Protein AF-A0A8N4IJ30-F1 (afdb_monomer_lite)

Structure (mmCIF, N/CA/C/O backbone):
data_AF-A0A8N4IJ30-F1
#
_entry.id   AF-A0A8N4IJ30-F1
#
loop_
_atom_site.group_PDB
_atom_site.id
_atom_site.type_symbol
_atom_site.label_atom_id
_atom_site.label_alt_id
_atom_site.label_comp_id
_atom_site.label_asym_id
_atom_site.label_entity_id
_atom_site.label_seq_id
_atom_site.pdbx_PDB_ins_code
_atom_site.Cartn_x
_atom_site.Cartn_y
_atom_site.Cartn_z
_atom_site.occupancy
_atom_site.B_iso_or_equiv
_atom_site.auth_seq_id
_atom_site.auth_comp_id
_atom_site.auth_asym_id
_atom_site.auth_atom_id
_atom_site.pdbx_PDB_model_num
ATOM 1 N N . MET A 1 1 ? -41.816 50.959 22.887 1.00 45.00 1 MET A N 1
ATOM 2 C CA . MET A 1 1 ? -41.780 49.488 23.033 1.00 45.00 1 MET A CA 1
ATOM 3 C C . MET A 1 1 ? -40.504 48.964 22.394 1.00 45.00 1 MET A C 1
ATOM 5 O O . MET A 1 1 ? -40.493 48.882 21.182 1.00 45.00 1 MET A O 1
ATOM 9 N N . VAL A 1 2 ? -39.464 48.672 23.183 1.00 41.62 2 VAL A N 1
ATOM 10 C CA . VAL A 1 2 ? -38.616 47.458 23.135 1.00 41.62 2 VAL A CA 1
ATOM 11 C C . VAL A 1 2 ? -37.991 47.366 24.537 1.00 41.62 2 VAL A C 1
ATOM 13 O O . VAL A 1 2 ? -37.498 48.365 25.051 1.00 41.62 2 VAL A O 1
ATOM 16 N N . LYS A 1 3 ? -38.148 46.216 25.195 1.00 41.81 3 LYS A N 1
ATOM 17 C CA . LYS A 1 3 ? -37.662 45.899 26.548 1.00 41.81 3 LYS A CA 1
ATOM 18 C C . LYS A 1 3 ? -36.153 45.637 26.478 1.00 41.81 3 LYS A C 1
ATOM 20 O O . LYS A 1 3 ? -35.752 44.789 25.687 1.00 41.81 3 LYS A O 1
ATOM 25 N N . GLU A 1 4 ? -35.347 46.314 27.292 1.00 49.03 4 GLU A N 1
ATOM 26 C CA . GLU A 1 4 ? -33.967 45.885 27.543 1.00 49.03 4 GLU A CA 1
ATOM 27 C C . GLU A 1 4 ? -33.950 44.924 28.737 1.00 49.03 4 GLU A C 1
ATOM 29 O O . GLU A 1 4 ? -34.368 45.268 29.842 1.00 49.03 4 GLU A O 1
ATOM 34 N N . GLU A 1 5 ? -33.523 43.691 28.476 1.00 49.84 5 GLU A N 1
ATOM 35 C CA . GLU A 1 5 ? -33.301 42.636 29.464 1.00 49.84 5 GLU A CA 1
ATOM 36 C C . GLU A 1 5 ? -31.974 42.897 30.200 1.00 49.84 5 GLU A C 1
ATOM 38 O O . GLU A 1 5 ? -30.924 42.938 29.548 1.00 49.84 5 GLU A O 1
ATOM 43 N N . PRO A 1 6 ? -31.954 43.045 31.537 1.00 52.72 6 PRO A N 1
ATOM 44 C CA . PRO A 1 6 ? -30.701 43.072 32.273 1.00 52.72 6 PRO A CA 1
ATOM 45 C C . PRO A 1 6 ? -30.089 41.670 32.245 1.00 52.72 6 PRO A C 1
ATOM 47 O O . PRO A 1 6 ? -30.657 40.710 32.766 1.00 52.72 6 PRO A O 1
ATOM 50 N N . SER A 1 7 ? -28.909 41.561 31.633 1.00 46.59 7 SER A N 1
ATOM 51 C CA . SER A 1 7 ? -28.034 40.391 31.691 1.00 46.59 7 SER A CA 1
ATOM 52 C C . SER A 1 7 ? -27.974 39.863 33.124 1.00 46.59 7 SER A C 1
ATOM 54 O O . SER A 1 7 ? -27.471 40.547 34.015 1.00 46.59 7 SER A O 1
ATOM 56 N N . GLN A 1 8 ? -28.549 38.679 33.316 1.00 57.31 8 GLN A N 1
ATOM 57 C CA . GLN A 1 8 ? -28.796 37.999 34.582 1.00 57.31 8 GLN A CA 1
ATOM 58 C C . GLN A 1 8 ? -27.614 38.136 35.554 1.00 57.31 8 GLN A C 1
ATOM 60 O O . GLN A 1 8 ? -26.618 37.418 35.467 1.00 57.31 8 GLN A O 1
ATOM 65 N N . ALA A 1 9 ? -27.729 39.074 36.495 1.00 71.56 9 ALA A N 1
ATOM 66 C CA . ALA A 1 9 ? -26.896 39.081 37.682 1.00 71.56 9 ALA A CA 1
ATOM 67 C C . ALA A 1 9 ? -27.302 37.857 38.507 1.00 71.56 9 ALA A C 1
ATOM 69 O O . ALA A 1 9 ? -28.457 37.753 38.915 1.00 71.56 9 ALA A O 1
ATOM 70 N N . LEU A 1 10 ? -26.368 36.923 38.705 1.00 73.62 10 LEU A N 1
ATOM 71 C CA . LEU A 1 10 ? -26.608 35.689 39.455 1.00 73.62 10 LEU A CA 1
ATOM 72 C C . LEU A 1 10 ? -27.283 36.002 40.796 1.00 73.62 10 LEU A C 1
ATOM 74 O O . LEU A 1 10 ? -26.871 36.928 41.511 1.00 73.62 10 LEU A O 1
ATOM 78 N N . THR A 1 11 ? -28.310 35.231 41.136 1.00 82.75 11 THR A N 1
ATOM 79 C CA . THR A 1 11 ? -28.996 35.349 42.426 1.00 82.75 11 THR A CA 1
ATOM 80 C C . THR A 1 11 ? -28.017 35.068 43.574 1.00 82.75 11 THR A C 1
ATOM 82 O O . THR A 1 11 ? -26.960 34.456 43.384 1.00 82.75 11 THR A O 1
ATOM 85 N N . GLU A 1 12 ? -28.312 35.569 44.776 1.00 81.94 12 GLU A N 1
ATOM 86 C CA . GLU A 1 12 ? -27.402 35.454 45.929 1.00 81.94 12 GLU A CA 1
ATOM 87 C C . GLU A 1 12 ? -27.085 33.980 46.265 1.00 81.94 12 GLU A C 1
ATOM 89 O O . GLU A 1 12 ? -25.948 33.636 46.603 1.00 81.94 12 GLU A O 1
ATOM 94 N N . ASP A 1 13 ? -28.058 33.088 46.054 1.00 80.56 13 ASP A N 1
ATOM 95 C CA . ASP A 1 13 ? -27.904 31.642 46.233 1.00 80.56 13 ASP A CA 1
ATOM 96 C C . ASP A 1 13 ? -26.977 31.007 45.186 1.00 80.56 13 ASP A C 1
ATOM 98 O O . ASP A 1 13 ? -26.112 30.197 45.530 1.00 80.56 13 ASP A O 1
ATOM 102 N N . GLU A 1 14 ? -27.070 31.419 43.920 1.00 84.19 14 GLU A N 1
ATOM 103 C CA . GLU A 1 14 ? -26.180 30.942 42.852 1.00 84.19 14 GLU A CA 1
ATOM 104 C C . GLU A 1 14 ? -24.732 31.403 43.074 1.00 84.19 14 GLU A C 1
ATOM 106 O O . GLU A 1 14 ? -23.783 30.634 42.878 1.00 84.19 14 GLU A O 1
ATOM 111 N N . ARG A 1 15 ? -24.535 32.635 43.566 1.00 79.62 15 ARG A N 1
ATOM 112 C CA . ARG A 1 15 ? -23.203 33.138 43.949 1.00 79.62 15 ARG A CA 1
ATOM 113 C C . ARG A 1 15 ? -22.610 32.350 45.111 1.00 79.62 15 ARG A C 1
ATOM 115 O O . ARG A 1 15 ? -21.419 32.023 45.096 1.00 79.62 15 ARG A O 1
ATOM 122 N N . ARG A 1 16 ? -23.427 32.005 46.109 1.00 79.44 16 ARG A N 1
ATOM 123 C CA . ARG A 1 16 ? -22.997 31.190 47.250 1.00 79.44 16 ARG A CA 1
ATOM 124 C C . ARG A 1 16 ? -22.650 29.760 46.832 1.00 79.44 16 ARG A C 1
ATOM 126 O O . ARG A 1 16 ? -21.657 29.226 47.328 1.00 79.44 16 ARG A O 1
ATOM 133 N N . ALA A 1 17 ? -23.394 29.173 45.893 1.00 81.50 17 ALA A N 1
ATOM 134 C CA . ALA A 1 17 ? -23.114 27.847 45.337 1.00 81.50 17 ALA A CA 1
ATOM 135 C C . ALA A 1 17 ? -21.759 27.791 44.607 1.00 81.50 17 ALA A C 1
ATOM 137 O O . ALA A 1 17 ? -20.973 26.872 44.838 1.00 81.50 17 ALA A O 1
ATOM 138 N N . LEU A 1 18 ? -21.428 28.811 43.805 1.00 72.44 18 LEU A N 1
ATOM 139 C CA . LEU A 1 18 ? -20.114 28.921 43.155 1.00 72.44 18 LEU A CA 1
ATOM 140 C C . LEU A 1 18 ? -18.975 29.115 44.164 1.00 72.44 18 LEU A C 1
ATOM 142 O O . LEU A 1 18 ? -17.900 28.543 43.990 1.00 72.44 18 LEU A O 1
ATOM 146 N N . ARG A 1 19 ? -19.209 29.864 45.250 1.00 74.19 19 ARG A N 1
ATOM 147 C CA . ARG A 1 19 ? -18.231 30.026 46.341 1.00 74.19 19 ARG A CA 1
ATOM 148 C C . ARG A 1 19 ? -18.031 28.739 47.152 1.00 74.19 19 ARG A C 1
ATOM 150 O O . ARG A 1 19 ? -16.943 28.507 47.669 1.00 74.19 19 ARG A O 1
ATOM 157 N N . GLY A 1 20 ? -19.070 27.911 47.272 1.00 71.31 20 GLY A N 1
ATOM 158 C CA . GLY A 1 20 ? -19.030 26.603 47.933 1.00 71.31 20 GLY A CA 1
ATOM 159 C C . GLY A 1 20 ? -18.464 25.470 47.071 1.00 71.31 20 GLY A C 1
ATOM 160 O O . GLY A 1 20 ? -18.271 24.365 47.584 1.00 71.31 20 GLY A O 1
ATOM 161 N N . SER A 1 21 ? -18.192 25.734 45.787 1.00 71.94 21 SER A N 1
ATOM 162 C CA . SER A 1 21 ? -17.629 24.772 44.841 1.00 71.94 21 SER A CA 1
ATOM 163 C C . SER A 1 21 ? -16.349 24.137 45.394 1.00 71.94 21 SER A C 1
ATOM 165 O O . SER A 1 21 ? -15.351 24.809 45.644 1.00 71.94 21 SER A O 1
ATOM 167 N N . LYS A 1 22 ? -16.375 22.811 45.576 1.00 73.81 22 LYS A N 1
ATOM 168 C CA . LYS A 1 22 ? -15.214 21.982 45.951 1.00 73.81 22 LYS A CA 1
ATOM 169 C C . LYS A 1 22 ? -14.330 21.639 44.754 1.00 73.81 22 LYS A C 1
ATOM 171 O O . LYS A 1 22 ? -13.443 20.797 44.878 1.00 73.81 22 LYS A O 1
ATOM 176 N N . PHE A 1 23 ? -14.581 22.255 43.597 1.00 75.56 23 PHE A N 1
ATOM 177 C CA . PHE A 1 23 ? -13.687 22.119 42.464 1.00 75.56 23 PHE A CA 1
ATOM 178 C C . PHE A 1 23 ? -12.370 22.778 42.861 1.00 75.56 23 PHE A C 1
ATOM 180 O O . PHE A 1 23 ? -12.287 23.999 42.995 1.00 75.56 23 PHE A O 1
ATOM 187 N N . ALA A 1 24 ? -11.366 21.948 43.148 1.00 72.75 24 ALA A N 1
ATOM 188 C CA . ALA A 1 24 ? -10.029 22.428 43.440 1.00 72.75 24 ALA A CA 1
ATOM 189 C C . ALA A 1 24 ? -9.612 23.400 42.322 1.00 72.75 24 ALA A C 1
ATOM 191 O O . ALA A 1 24 ? -9.920 23.132 41.152 1.00 72.75 24 ALA A O 1
ATOM 192 N N . PRO A 1 25 ? -8.939 24.519 42.645 1.00 72.00 25 PRO A N 1
ATOM 193 C CA . PRO A 1 25 ? -8.365 25.367 41.617 1.00 72.00 25 PRO A CA 1
ATOM 194 C C . PRO A 1 25 ? -7.549 24.475 40.683 1.00 72.00 25 PRO A C 1
ATOM 196 O O . PRO A 1 25 ? -6.710 23.697 41.148 1.00 72.00 25 PRO A O 1
ATOM 199 N N . LEU A 1 26 ? -7.840 24.540 39.381 1.00 71.62 26 LEU A N 1
ATOM 200 C CA . LEU A 1 26 ? -7.068 23.801 38.390 1.00 71.62 26 LEU A CA 1
ATOM 201 C C . LEU A 1 26 ? -5.582 24.121 38.609 1.00 71.62 26 LEU A C 1
ATOM 203 O O . LEU A 1 26 ? -5.256 25.285 38.872 1.00 71.62 26 LEU A O 1
ATOM 207 N N . PRO A 1 27 ? -4.686 23.120 38.535 1.00 72.88 27 PRO A N 1
ATOM 208 C CA . PRO A 1 27 ? -3.264 23.358 38.722 1.00 72.88 27 PRO A CA 1
ATOM 209 C C . PRO A 1 27 ? -2.827 24.475 37.777 1.00 72.88 27 PRO A C 1
ATOM 211 O O . PRO A 1 27 ? -3.135 24.443 36.582 1.00 72.88 27 PRO A O 1
ATOM 214 N N . ALA A 1 28 ? -2.150 25.484 38.333 1.00 70.12 28 ALA A N 1
ATOM 215 C CA . ALA A 1 28 ? -1.636 26.596 37.550 1.00 70.12 28 ALA A CA 1
ATOM 216 C C . ALA A 1 28 ? -0.816 26.033 36.376 1.00 70.12 28 ALA A C 1
ATOM 218 O O . ALA A 1 28 ? -0.027 25.104 36.591 1.00 70.12 28 ALA A O 1
ATOM 219 N N . PRO A 1 29 ? -1.003 26.537 35.140 1.00 66.38 29 PRO A N 1
ATOM 220 C CA . PRO A 1 29 ? -0.233 26.060 34.005 1.00 66.38 29 PRO A CA 1
ATOM 221 C C . PRO A 1 29 ? 1.249 26.199 34.348 1.00 66.38 29 PRO A C 1
ATOM 223 O O . PRO A 1 29 ? 1.716 27.290 34.678 1.00 66.38 29 PRO A O 1
ATOM 226 N N . ALA A 1 30 ? 1.966 25.072 34.323 1.00 68.56 30 ALA A N 1
ATOM 227 C CA . ALA A 1 30 ? 3.399 25.046 34.571 1.00 68.56 30 ALA A CA 1
ATOM 228 C C . ALA A 1 30 ? 4.081 26.115 33.697 1.00 68.56 30 ALA A C 1
ATOM 230 O O . ALA A 1 30 ? 3.649 26.307 32.551 1.00 68.56 30 ALA A O 1
ATOM 231 N N . PRO A 1 31 ? 5.121 26.813 34.203 1.00 65.00 31 PRO A N 1
ATOM 232 C CA . PRO A 1 31 ? 5.831 27.815 33.417 1.00 65.00 31 PRO A CA 1
ATOM 233 C C . PRO A 1 31 ? 6.188 27.197 32.072 1.00 65.00 31 PRO A C 1
ATOM 235 O O . PRO A 1 31 ? 6.648 26.053 32.034 1.00 65.00 31 PRO A O 1
ATOM 238 N N . ALA A 1 32 ? 5.908 27.926 30.987 1.00 63.47 32 ALA A N 1
ATOM 239 C CA . ALA A 1 32 ? 6.068 27.477 29.611 1.00 63.47 32 ALA A CA 1
ATOM 240 C C . ALA A 1 32 ? 7.530 27.100 29.340 1.00 63.47 32 ALA A C 1
ATOM 242 O O . ALA A 1 32 ? 8.314 27.864 28.783 1.00 63.47 32 ALA A O 1
ATOM 243 N N . ARG A 1 33 ? 7.921 25.898 29.759 1.00 62.84 33 ARG A N 1
ATOM 244 C CA . ARG A 1 33 ? 9.197 25.311 29.412 1.00 62.84 33 ARG A CA 1
ATOM 245 C C . ARG A 1 33 ? 9.090 25.060 27.920 1.00 62.84 33 ARG A C 1
ATOM 247 O O . ARG A 1 33 ? 8.208 24.322 27.484 1.00 62.84 33 ARG A O 1
ATOM 254 N N . ALA A 1 34 ? 9.973 25.683 27.148 1.00 66.56 34 ALA A N 1
ATOM 255 C CA . ALA A 1 34 ? 10.137 25.475 25.713 1.00 66.56 34 ALA A CA 1
ATOM 256 C C . ALA A 1 34 ? 10.664 24.056 25.408 1.00 66.56 34 ALA A C 1
ATOM 258 O O . ALA A 1 34 ? 11.633 23.878 24.678 1.00 66.56 34 ALA A O 1
ATOM 259 N N . GLN A 1 35 ? 10.067 23.031 26.017 1.00 67.94 35 GLN A N 1
ATOM 260 C CA . GLN A 1 35 ? 10.283 21.650 25.641 1.00 67.94 35 GLN A CA 1
ATOM 261 C C . GLN A 1 35 ? 9.581 21.461 24.296 1.00 67.94 35 GLN A C 1
ATOM 263 O O . GLN A 1 35 ? 8.374 21.721 24.197 1.00 67.94 35 GLN A O 1
ATOM 268 N N . PRO A 1 36 ? 10.305 21.035 23.249 1.00 73.25 36 PRO A N 1
ATOM 269 C CA . PRO A 1 36 ? 9.672 20.551 22.037 1.00 73.25 36 PRO A CA 1
ATOM 270 C C . PRO A 1 36 ? 8.631 19.517 22.457 1.00 73.25 36 PRO A C 1
ATOM 272 O O . PRO A 1 36 ? 8.950 18.613 23.230 1.00 73.25 36 PRO A O 1
ATOM 275 N N . ARG A 1 37 ? 7.380 19.665 22.007 1.00 72.62 37 ARG A N 1
ATOM 276 C CA . ARG A 1 37 ? 6.351 18.654 22.266 1.00 72.62 37 ARG A CA 1
ATOM 277 C C . ARG A 1 37 ? 6.849 17.350 21.656 1.00 72.62 37 ARG A C 1
ATOM 279 O O . ARG A 1 37 ? 6.808 17.188 20.438 1.00 72.62 37 ARG A O 1
ATOM 286 N N . VAL A 1 38 ? 7.366 16.460 22.498 1.00 70.12 38 VAL A N 1
ATOM 287 C CA . VAL A 1 38 ? 7.709 15.099 22.103 1.00 70.12 38 VAL A CA 1
ATOM 288 C C . VAL A 1 38 ? 6.407 14.504 21.594 1.00 70.12 38 VAL A C 1
ATOM 290 O O . VAL A 1 38 ? 5.388 14.549 22.289 1.00 70.12 38 VAL A O 1
ATOM 293 N N . ALA A 1 39 ? 6.399 14.069 20.335 1.00 74.94 39 ALA A N 1
ATOM 294 C CA . ALA A 1 39 ? 5.223 13.432 19.775 1.00 74.94 39 ALA A CA 1
ATOM 295 C C . ALA A 1 39 ? 4.832 12.279 20.704 1.00 74.94 39 ALA A C 1
ATOM 297 O O . ALA A 1 39 ? 5.689 11.505 21.130 1.00 74.94 39 ALA A O 1
ATOM 298 N N . HIS A 1 40 ? 3.550 12.207 21.051 1.00 78.56 40 HIS A N 1
ATOM 299 C CA . HIS A 1 40 ? 3.024 11.098 21.830 1.00 78.56 40 HIS A CA 1
ATOM 300 C C . HIS A 1 40 ? 3.462 9.774 21.185 1.00 78.56 40 HIS A C 1
ATOM 302 O O . HIS A 1 40 ? 3.441 9.669 19.951 1.00 78.56 40 HIS A O 1
ATOM 308 N N . PRO A 1 41 ? 3.879 8.775 21.980 1.00 76.88 41 PRO A N 1
ATOM 309 C CA . PRO A 1 41 ? 4.131 7.443 21.452 1.00 76.88 41 PRO A CA 1
ATOM 310 C C . PRO A 1 41 ? 2.809 6.934 20.859 1.00 76.88 41 PRO A C 1
ATOM 312 O O . PRO A 1 41 ? 1.860 6.671 21.586 1.00 76.88 41 PRO A O 1
ATOM 315 N N . GLY A 1 42 ? 2.705 6.912 19.528 1.00 77.38 42 GLY A N 1
ATOM 316 C CA . GLY A 1 42 ? 1.454 6.634 18.805 1.00 77.38 42 GLY A CA 1
ATOM 317 C C . GLY A 1 42 ? 0.942 7.774 17.918 1.00 77.38 42 GLY A C 1
ATOM 318 O O . GLY A 1 42 ? -0.064 7.603 17.233 1.00 77.38 42 GLY A O 1
ATOM 319 N N . GLY A 1 43 ? 1.632 8.916 17.880 1.00 77.06 43 GLY A N 1
ATOM 320 C CA . GLY A 1 43 ? 1.274 10.007 16.980 1.00 77.06 43 GLY A CA 1
ATOM 321 C C . GLY A 1 43 ? 1.487 9.695 15.505 1.00 77.06 43 GLY A C 1
ATOM 322 O O . GLY A 1 43 ? 2.246 8.783 15.174 1.00 77.06 43 GLY A O 1
ATOM 323 N N . PRO A 1 44 ? 0.829 10.445 14.597 1.00 73.25 44 PRO A N 1
ATOM 324 C CA . PRO A 1 44 ? 0.940 10.217 13.163 1.00 73.25 44 PRO A CA 1
ATOM 325 C C . PRO A 1 44 ? 2.402 10.274 12.713 1.00 73.25 44 PRO A C 1
ATOM 327 O O . PRO A 1 44 ? 3.025 11.336 12.685 1.00 73.25 44 PRO A O 1
ATOM 330 N N . VAL A 1 45 ? 2.952 9.112 12.364 1.00 77.06 45 VAL A N 1
ATOM 331 C CA . VAL A 1 45 ? 4.322 8.998 11.868 1.00 77.06 45 VAL A CA 1
ATOM 332 C C . VAL A 1 45 ? 4.303 9.323 10.383 1.00 77.06 45 VAL A C 1
ATOM 334 O O . VAL A 1 45 ? 3.636 8.652 9.591 1.00 77.06 45 VAL A O 1
ATOM 337 N N . THR A 1 46 ? 5.046 10.350 9.979 1.00 77.88 46 THR A N 1
ATOM 338 C CA . THR A 1 46 ? 5.299 10.575 8.558 1.00 77.88 46 THR A CA 1
ATOM 339 C C . THR A 1 46 ? 6.107 9.386 8.029 1.00 77.88 46 THR A C 1
ATOM 341 O O . THR A 1 46 ? 7.155 9.035 8.563 1.00 77.88 46 THR A O 1
ATOM 344 N N . THR A 1 47 ? 5.598 8.705 7.003 1.00 84.44 47 THR A N 1
ATOM 345 C CA . THR A 1 47 ? 6.255 7.528 6.415 1.00 84.44 47 THR A CA 1
ATOM 346 C C . THR A 1 47 ? 6.432 7.711 4.911 1.00 84.44 47 THR A C 1
ATOM 348 O O . THR A 1 47 ? 5.683 8.436 4.254 1.00 84.44 47 THR A O 1
ATOM 351 N N . ASN A 1 48 ? 7.456 7.071 4.347 1.00 93.38 48 ASN A N 1
ATOM 352 C CA . ASN A 1 48 ? 7.637 6.997 2.899 1.00 93.38 48 ASN A CA 1
ATOM 353 C C . ASN A 1 48 ? 6.481 6.184 2.289 1.00 93.38 48 ASN A C 1
ATOM 355 O O . ASN A 1 48 ? 6.128 5.143 2.837 1.00 93.38 48 ASN A O 1
ATOM 359 N N . LYS A 1 49 ? 5.936 6.605 1.138 1.00 93.44 49 LYS A N 1
ATOM 360 C CA . LYS A 1 49 ? 4.906 5.850 0.401 1.00 93.44 49 LYS A CA 1
ATOM 361 C C . LYS A 1 49 ? 5.290 4.378 0.206 1.00 93.44 49 LYS A C 1
ATOM 363 O O . LYS A 1 49 ? 4.448 3.512 0.403 1.00 93.44 49 LYS A O 1
ATOM 368 N N . ALA A 1 50 ? 6.557 4.099 -0.108 1.00 92.56 50 ALA A N 1
ATOM 369 C CA . ALA A 1 50 ? 7.053 2.730 -0.253 1.00 92.56 50 ALA A CA 1
ATOM 370 C C . ALA A 1 50 ? 7.007 1.953 1.075 1.00 92.56 50 ALA A C 1
ATOM 372 O O . ALA A 1 50 ? 6.530 0.824 1.119 1.00 92.56 50 ALA A O 1
ATOM 373 N N . ALA A 1 51 ? 7.438 2.581 2.173 1.00 93.56 51 ALA A N 1
ATOM 374 C CA . ALA A 1 51 ? 7.416 1.964 3.498 1.00 93.56 51 ALA A CA 1
ATOM 375 C C . ALA A 1 51 ? 5.981 1.723 3.997 1.00 93.56 51 ALA A C 1
ATOM 377 O O . ALA A 1 51 ? 5.694 0.686 4.592 1.00 93.56 51 ALA A O 1
ATOM 378 N N . ALA A 1 52 ? 5.069 2.661 3.731 1.00 93.62 52 ALA A N 1
ATOM 379 C CA . ALA A 1 52 ? 3.654 2.516 4.048 1.00 93.62 52 ALA A CA 1
ATOM 380 C C . ALA A 1 52 ? 3.018 1.361 3.263 1.00 93.62 52 ALA A C 1
ATOM 382 O O . ALA A 1 52 ? 2.299 0.556 3.850 1.00 93.62 52 ALA A O 1
ATOM 383 N N . LEU A 1 53 ? 3.326 1.245 1.965 1.00 92.31 53 LEU A N 1
ATOM 384 C CA . LEU A 1 53 ? 2.855 0.146 1.122 1.00 92.31 53 LEU A CA 1
ATOM 385 C C . LEU A 1 53 ? 3.371 -1.212 1.622 1.00 92.31 53 LEU A C 1
ATOM 387 O O . LEU A 1 53 ? 2.588 -2.147 1.739 1.00 92.31 53 LEU A O 1
ATOM 391 N N . ALA A 1 54 ? 4.657 -1.314 1.969 1.00 92.94 54 ALA A N 1
ATOM 392 C CA . ALA A 1 54 ? 5.242 -2.551 2.485 1.00 92.94 54 ALA A CA 1
ATOM 393 C C . ALA A 1 54 ? 4.551 -3.013 3.778 1.00 92.94 54 ALA A C 1
ATOM 395 O O . ALA A 1 54 ? 4.104 -4.153 3.869 1.00 92.94 54 ALA A O 1
ATOM 396 N N . ARG A 1 55 ? 4.365 -2.096 4.738 1.00 94.19 55 ARG A N 1
ATOM 397 C CA . ARG A 1 55 ? 3.643 -2.388 5.987 1.00 94.19 55 ARG A CA 1
ATOM 398 C C . ARG A 1 55 ? 2.174 -2.717 5.762 1.00 94.19 55 ARG A 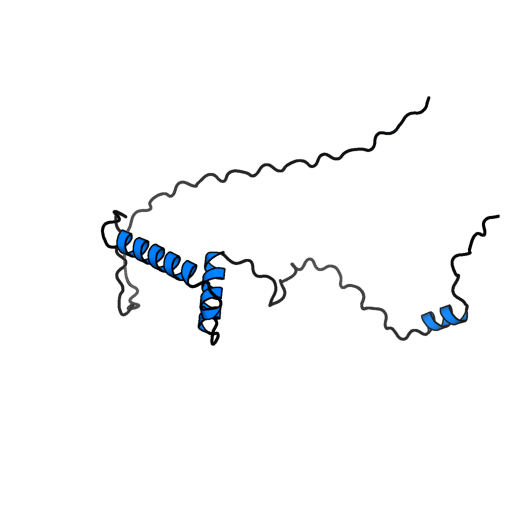C 1
ATOM 400 O O . ARG A 1 55 ? 1.599 -3.501 6.511 1.00 94.19 55 ARG A O 1
ATOM 407 N N . PHE A 1 56 ? 1.547 -2.096 4.764 1.00 92.94 56 PHE A N 1
ATOM 408 C CA . PHE A 1 56 ? 0.191 -2.452 4.373 1.00 92.94 56 PHE A CA 1
ATOM 409 C C . PHE A 1 56 ? 0.149 -3.903 3.891 1.00 92.94 56 PHE A C 1
ATOM 411 O O . PHE A 1 56 ? -0.617 -4.680 4.445 1.00 92.94 56 PHE A O 1
ATOM 418 N N . LEU A 1 57 ? 1.002 -4.290 2.938 1.00 92.00 57 LEU A N 1
ATOM 419 C CA . LEU A 1 57 ? 1.043 -5.660 2.417 1.00 92.00 57 LEU A CA 1
ATOM 420 C C . LEU A 1 57 ? 1.337 -6.689 3.518 1.00 92.00 57 LEU A C 1
ATOM 422 O O . LEU A 1 57 ? 0.628 -7.686 3.609 1.00 92.00 57 LEU A O 1
ATOM 426 N N . GLU A 1 58 ? 2.297 -6.413 4.403 1.00 93.44 58 GLU A N 1
ATOM 427 C CA . GLU A 1 58 ? 2.600 -7.251 5.572 1.00 93.44 58 GLU A CA 1
ATOM 428 C C . GLU A 1 58 ? 1.364 -7.464 6.462 1.00 93.44 58 GLU A C 1
ATOM 430 O O . GLU A 1 58 ? 0.997 -8.597 6.776 1.00 93.44 58 GLU A O 1
ATOM 435 N N . ARG A 1 59 ? 0.647 -6.381 6.789 1.00 95.00 59 ARG A N 1
ATOM 436 C CA . ARG A 1 59 ? -0.589 -6.449 7.579 1.00 95.00 59 ARG A CA 1
ATOM 437 C C . ARG A 1 59 ? -1.688 -7.237 6.866 1.00 95.00 59 ARG A C 1
ATOM 439 O O . ARG A 1 59 ? -2.435 -7.957 7.519 1.00 95.00 59 ARG A O 1
ATOM 446 N N . LYS A 1 60 ? -1.812 -7.100 5.541 1.00 94.25 60 LYS A N 1
ATOM 447 C CA . LYS A 1 60 ? -2.815 -7.833 4.749 1.00 94.25 60 LYS A CA 1
ATOM 448 C C . LYS A 1 60 ? -2.490 -9.324 4.634 1.00 94.25 60 LYS A C 1
ATOM 450 O O . LYS A 1 60 ? -3.425 -10.107 4.546 1.00 94.25 60 LYS A O 1
ATOM 455 N N . LEU A 1 61 ? -1.216 -9.716 4.669 1.00 92.62 61 LEU A N 1
ATOM 456 C CA . LEU A 1 61 ? -0.804 -11.126 4.672 1.00 92.62 61 LEU A CA 1
ATOM 457 C C . LEU A 1 61 ? -1.075 -11.820 6.013 1.00 92.62 61 LEU A C 1
ATOM 459 O O . LEU A 1 61 ? -1.391 -13.003 6.031 1.00 92.62 61 LEU A O 1
ATOM 463 N N . GLN A 1 62 ? -0.973 -11.090 7.125 1.00 95.00 62 GLN A N 1
ATOM 464 C CA . GLN A 1 62 ? -1.218 -11.624 8.473 1.00 95.00 62 GLN A CA 1
ATOM 465 C C . GLN A 1 62 ? -2.709 -11.786 8.799 1.00 95.00 62 GLN A C 1
ATOM 467 O O . GLN A 1 62 ? -3.071 -12.546 9.693 1.00 95.00 62 GLN A O 1
ATOM 472 N N . GLN A 1 63 ? -3.587 -11.061 8.102 1.00 93.56 63 GLN A N 1
ATOM 473 C CA . GLN A 1 63 ? -5.027 -11.165 8.305 1.00 93.56 63 GLN A CA 1
ATOM 474 C C . GLN A 1 63 ? -5.583 -12.415 7.607 1.00 93.56 63 GLN A C 1
ATOM 476 O O . GLN A 1 63 ? -5.381 -12.549 6.395 1.00 93.56 63 GLN A O 1
ATOM 481 N N . PRO A 1 64 ? -6.351 -13.279 8.302 1.00 88.12 64 PRO A N 1
ATOM 482 C CA . PRO A 1 64 ? -7.149 -14.290 7.620 1.00 88.12 64 PRO A CA 1
ATOM 483 C C . PRO A 1 64 ? -8.134 -13.530 6.724 1.00 88.12 64 PRO A C 1
ATOM 485 O O . PRO A 1 64 ? -8.879 -12.687 7.209 1.00 88.12 64 PRO A O 1
ATOM 488 N N . ASP A 1 65 ? -8.060 -13.734 5.409 1.00 90.38 65 ASP A N 1
ATOM 489 C CA . ASP A 1 65 ? -8.811 -13.007 4.367 1.00 90.38 65 ASP A CA 1
ATOM 490 C C . ASP A 1 65 ? -8.333 -11.598 3.988 1.00 90.38 65 ASP A C 1
ATOM 492 O O . ASP A 1 65 ? -8.964 -10.931 3.164 1.00 90.38 65 ASP A O 1
ATOM 496 N N . GLY A 1 66 ? -7.179 -11.139 4.478 1.00 88.62 66 GLY A N 1
ATOM 497 C CA . GLY A 1 66 ? -6.681 -9.809 4.125 1.00 88.62 66 GLY A CA 1
ATOM 498 C C . GLY A 1 66 ? -6.470 -9.620 2.617 1.00 88.62 66 GLY A C 1
ATOM 499 O O . GLY A 1 66 ? -6.803 -8.564 2.081 1.00 88.62 66 GLY A O 1
ATOM 500 N N . LEU A 1 67 ? -6.008 -10.653 1.910 1.00 86.44 67 LEU A N 1
ATOM 501 C CA . LEU A 1 67 ? -5.808 -10.608 0.458 1.00 86.44 67 LEU A CA 1
ATOM 502 C C . LEU A 1 67 ? -7.116 -10.552 -0.346 1.00 86.44 67 LEU A C 1
ATOM 504 O O . LEU A 1 67 ? -7.117 -9.988 -1.435 1.00 86.44 67 LEU A O 1
ATOM 508 N N . LYS A 1 68 ? -8.234 -11.065 0.191 1.00 89.69 68 LYS A N 1
ATOM 509 C CA . LYS A 1 68 ? -9.537 -11.055 -0.502 1.00 89.69 68 LYS A CA 1
ATOM 510 C C . LYS A 1 68 ? -10.105 -9.644 -0.671 1.00 89.69 68 LYS A C 1
ATOM 512 O O . LYS A 1 68 ? -10.962 -9.430 -1.516 1.00 89.69 68 LYS A O 1
ATOM 517 N N . SER A 1 69 ? -9.636 -8.676 0.122 1.00 89.56 69 SER A N 1
ATOM 518 C CA . SER A 1 69 ? -10.077 -7.281 0.016 1.00 89.56 69 SER A CA 1
ATOM 519 C C . SER A 1 69 ? -9.321 -6.475 -1.048 1.00 89.56 69 SER A C 1
ATOM 521 O O . SER A 1 69 ? -9.528 -5.266 -1.143 1.00 89.56 69 SER A O 1
ATOM 523 N N . ILE A 1 70 ? -8.351 -7.079 -1.736 1.00 90.12 70 ILE A N 1
ATOM 524 C CA . ILE A 1 70 ? -7.566 -6.430 -2.786 1.00 90.12 70 ILE A CA 1
ATOM 525 C C . ILE A 1 70 ? -8.196 -6.813 -4.123 1.00 90.12 70 ILE A C 1
ATOM 527 O O . ILE A 1 70 ? -8.556 -7.970 -4.319 1.00 90.12 70 ILE A O 1
ATOM 531 N N . ASP A 1 71 ? -8.324 -5.852 -5.037 1.00 94.00 71 ASP A N 1
ATOM 532 C CA . ASP A 1 71 ? -8.831 -6.122 -6.382 1.00 94.00 71 ASP A CA 1
ATOM 533 C C . ASP A 1 71 ? -7.898 -7.116 -7.111 1.00 94.00 71 ASP A C 1
ATOM 535 O O . ASP A 1 71 ? -6.721 -6.792 -7.336 1.00 94.00 71 ASP A O 1
ATOM 539 N N . PRO A 1 72 ? -8.386 -8.317 -7.476 1.00 92.25 72 PRO A N 1
ATOM 540 C CA . PRO A 1 72 ? -7.570 -9.332 -8.133 1.00 92.25 72 PRO A CA 1
ATOM 541 C C . PRO A 1 72 ? -7.038 -8.866 -9.493 1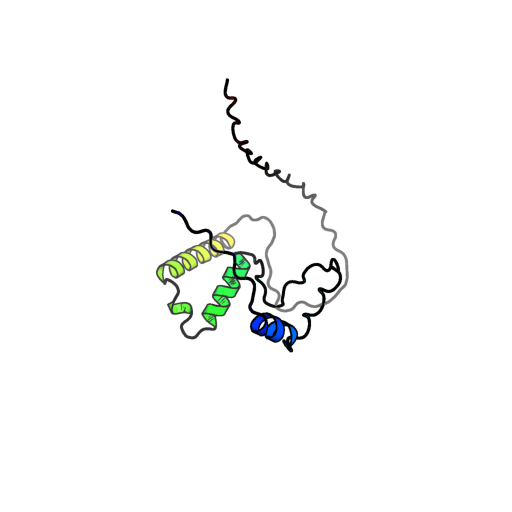.00 92.25 72 PRO A C 1
ATOM 543 O O . PRO A 1 72 ? -5.908 -9.207 -9.846 1.00 92.25 72 PRO A O 1
ATOM 546 N N . ASN A 1 73 ? -7.789 -8.035 -10.225 1.00 95.50 73 ASN A N 1
ATOM 547 C CA . ASN A 1 73 ? -7.372 -7.544 -11.540 1.00 95.50 73 ASN A CA 1
ATOM 548 C C . ASN A 1 73 ? -6.165 -6.604 -11.414 1.00 95.50 73 ASN A C 1
ATOM 550 O O . ASN A 1 73 ? -5.191 -6.704 -12.165 1.00 95.50 73 ASN A O 1
ATOM 554 N N . LEU A 1 74 ? -6.193 -5.714 -10.417 1.00 92.00 74 LEU A N 1
ATOM 555 C CA . LEU A 1 74 ? -5.076 -4.818 -10.123 1.00 92.00 74 LEU A CA 1
ATOM 556 C C . LEU A 1 74 ? -3.835 -5.596 -9.664 1.00 92.00 74 LEU A C 1
ATOM 558 O O . LEU A 1 74 ? -2.715 -5.257 -10.056 1.00 92.00 74 LEU A O 1
ATOM 562 N N . LEU A 1 75 ? -4.029 -6.642 -8.855 1.00 90.25 75 LEU A N 1
ATOM 563 C CA . LEU A 1 75 ? -2.943 -7.501 -8.389 1.00 90.25 75 LEU A CA 1
ATOM 564 C C . LEU A 1 75 ? -2.261 -8.218 -9.559 1.00 90.25 75 LEU A C 1
ATOM 566 O O . LEU A 1 75 ? -1.034 -8.238 -9.632 1.00 90.25 75 LEU A O 1
ATOM 570 N N . GLU A 1 76 ? -3.037 -8.755 -10.498 1.00 94.62 76 GLU A N 1
ATOM 571 C CA . GLU A 1 76 ? -2.503 -9.444 -11.671 1.00 94.62 76 GLU A CA 1
ATOM 572 C C . GLU A 1 76 ? -1.639 -8.514 -12.535 1.00 94.62 76 GLU A C 1
ATOM 574 O O . GLU A 1 76 ? -0.508 -8.861 -12.890 1.00 94.62 76 GLU A O 1
ATOM 579 N N . VAL A 1 77 ? -2.130 -7.306 -12.828 1.00 96.62 77 VAL A N 1
ATOM 580 C CA . VAL A 1 77 ? -1.374 -6.297 -13.588 1.00 96.62 77 VAL A CA 1
ATOM 581 C C . VAL A 1 77 ? -0.096 -5.901 -12.846 1.00 96.62 77 VAL A C 1
ATOM 583 O O . VAL A 1 77 ? 0.972 -5.826 -13.455 1.00 96.62 77 VAL A O 1
ATOM 586 N N . ALA A 1 78 ? -0.164 -5.698 -11.528 1.00 91.38 78 ALA A N 1
ATOM 587 C CA . ALA A 1 78 ? 1.007 -5.373 -10.718 1.00 91.38 78 ALA A CA 1
ATOM 588 C C . ALA A 1 78 ? 2.061 -6.493 -10.747 1.00 91.38 78 ALA A C 1
ATOM 590 O O . ALA A 1 78 ? 3.249 -6.210 -10.910 1.00 91.38 78 ALA A O 1
ATOM 591 N N . VAL A 1 79 ? 1.637 -7.758 -10.650 1.00 91.81 79 VAL A N 1
ATOM 592 C CA . VAL A 1 79 ? 2.528 -8.924 -10.734 1.00 91.81 79 VAL A CA 1
ATOM 593 C C . VAL A 1 79 ? 3.177 -9.022 -12.114 1.00 91.81 79 VAL A C 1
ATOM 595 O O . VAL A 1 79 ? 4.388 -9.234 -12.197 1.00 91.81 79 VAL A O 1
ATOM 598 N N . LYS A 1 80 ? 2.413 -8.826 -13.196 1.00 96.12 80 LYS A N 1
ATOM 599 C CA . LYS A 1 80 ? 2.953 -8.801 -14.567 1.00 96.12 80 LYS A CA 1
ATOM 600 C C . LYS A 1 80 ? 4.001 -7.698 -14.732 1.00 96.12 80 LYS A C 1
ATOM 602 O O . LYS A 1 80 ? 5.106 -7.976 -15.196 1.00 96.12 80 LYS A O 1
ATOM 607 N N . ASN A 1 81 ? 3.699 -6.484 -14.272 1.00 93.81 81 ASN A N 1
ATOM 608 C CA . ASN A 1 81 ? 4.620 -5.347 -14.332 1.00 93.81 81 ASN A CA 1
ATOM 609 C C . ASN A 1 81 ? 5.906 -5.608 -13.531 1.00 93.81 81 ASN A C 1
ATOM 611 O O . ASN A 1 81 ? 7.000 -5.353 -14.027 1.00 93.81 81 ASN A O 1
ATOM 615 N N . ALA A 1 82 ? 5.797 -6.162 -12.321 1.00 90.06 82 ALA A N 1
ATOM 616 C CA . ALA A 1 82 ? 6.954 -6.488 -11.491 1.00 90.06 82 ALA A CA 1
ATOM 617 C C . ALA A 1 82 ? 7.851 -7.549 -12.147 1.00 90.06 82 ALA A C 1
ATOM 619 O O . ALA A 1 82 ? 9.064 -7.357 -12.247 1.00 90.06 82 ALA A O 1
ATOM 620 N N . LYS A 1 83 ? 7.266 -8.638 -12.663 1.00 93.19 83 LYS A N 1
ATOM 621 C CA . LYS A 1 83 ? 8.019 -9.674 -13.386 1.00 93.19 83 LYS A CA 1
ATOM 622 C C . LYS A 1 83 ? 8.746 -9.089 -14.594 1.00 93.19 83 LYS A C 1
ATOM 624 O O . LYS A 1 83 ? 9.941 -9.322 -14.739 1.00 93.19 83 LYS A O 1
ATOM 629 N N . ALA A 1 84 ? 8.072 -8.264 -15.395 1.00 90.88 84 ALA A N 1
ATOM 630 C CA . ALA A 1 84 ? 8.692 -7.604 -16.542 1.00 90.88 84 ALA A CA 1
ATOM 631 C C . ALA A 1 84 ? 9.926 -6.771 -16.141 1.00 90.88 84 ALA A C 1
ATOM 633 O O . ALA A 1 84 ? 10.941 -6.815 -16.831 1.00 90.88 84 ALA A O 1
ATOM 634 N N . THR A 1 85 ? 9.887 -6.075 -14.996 1.00 84.50 85 THR A N 1
ATOM 635 C CA . THR A 1 85 ? 11.059 -5.325 -14.503 1.00 84.50 85 THR A CA 1
ATOM 636 C C . THR A 1 85 ? 12.223 -6.216 -14.061 1.00 84.50 85 THR A C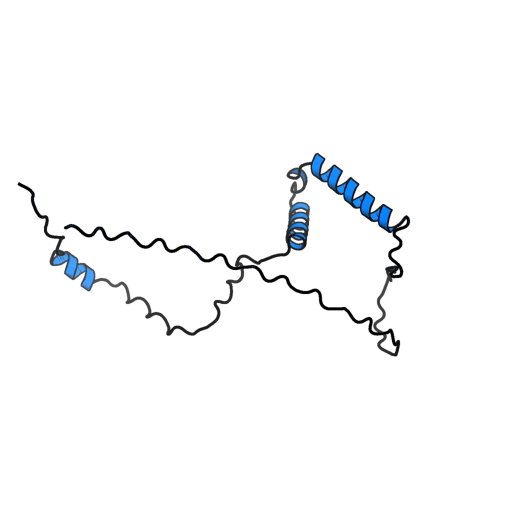 1
ATOM 638 O O . THR A 1 85 ? 13.372 -5.846 -14.290 1.00 84.50 85 THR A O 1
ATOM 641 N N . VAL A 1 86 ? 11.953 -7.393 -13.481 1.00 77.69 86 VAL A N 1
ATOM 642 C CA . VAL A 1 86 ? 12.995 -8.353 -13.068 1.00 77.69 86 VAL A CA 1
ATOM 643 C C . VAL A 1 86 ? 13.652 -9.005 -14.288 1.00 77.69 86 VAL A C 1
ATOM 645 O O . VAL A 1 86 ? 14.879 -9.079 -14.362 1.00 77.69 86 VAL A O 1
ATOM 648 N N . HIS A 1 87 ? 12.858 -9.413 -15.279 1.00 69.12 87 HIS A N 1
ATOM 649 C CA . HIS A 1 87 ? 13.373 -9.983 -16.527 1.00 69.12 87 HIS A CA 1
ATOM 650 C C . HIS A 1 87 ? 14.198 -8.961 -17.318 1.00 69.12 87 HIS A C 1
ATOM 652 O O . HIS A 1 87 ? 15.327 -9.255 -17.696 1.00 69.12 87 HIS A O 1
ATOM 658 N N . ALA A 1 88 ? 13.737 -7.709 -17.427 1.00 63.84 88 ALA A N 1
ATOM 659 C CA . ALA A 1 88 ? 14.514 -6.635 -18.053 1.00 63.84 88 ALA A CA 1
ATOM 660 C C . ALA A 1 88 ? 15.864 -6.367 -17.355 1.00 63.84 88 ALA A C 1
ATOM 662 O O . ALA A 1 88 ? 16.827 -5.961 -18.005 1.00 63.84 88 ALA A O 1
ATOM 663 N N . SER A 1 89 ? 15.963 -6.596 -16.040 1.00 60.12 89 SER A N 1
ATOM 664 C CA . SER A 1 89 ? 17.245 -6.513 -15.328 1.00 60.12 89 SER A CA 1
ATOM 665 C C . SER A 1 89 ? 18.145 -7.740 -15.516 1.00 60.12 89 SER A C 1
ATOM 667 O O . SER A 1 89 ? 19.361 -7.586 -15.441 1.00 60.12 89 SER A O 1
ATOM 669 N N . ASN A 1 90 ? 17.580 -8.918 -15.805 1.00 58.94 90 ASN A N 1
ATOM 670 C CA . ASN A 1 90 ? 18.328 -10.166 -15.999 1.00 58.94 90 ASN A CA 1
ATOM 671 C C . ASN A 1 90 ? 18.753 -10.415 -17.456 1.00 58.94 90 ASN A C 1
ATOM 673 O O . ASN A 1 90 ? 19.778 -11.049 -17.680 1.00 58.94 90 ASN A O 1
ATOM 677 N N . GLU A 1 91 ? 18.010 -9.909 -18.441 1.00 56.53 91 GLU A N 1
ATOM 678 C CA . GLU A 1 91 ? 18.217 -10.210 -19.869 1.00 56.53 91 GLU A CA 1
ATOM 679 C C . GLU A 1 91 ? 18.900 -9.082 -20.667 1.00 56.53 91 GLU A C 1
ATOM 681 O O . GLU A 1 91 ? 18.938 -9.131 -21.893 1.00 56.53 91 GLU A O 1
ATOM 686 N N . GLY A 1 92 ? 19.515 -8.094 -20.004 1.00 53.34 92 GLY A N 1
ATOM 687 C CA . GLY A 1 92 ? 20.397 -7.137 -20.692 1.00 53.34 92 GLY A CA 1
ATOM 688 C C . GLY A 1 92 ? 20.213 -5.665 -20.340 1.00 53.34 92 GLY A C 1
ATOM 689 O O . GLY A 1 92 ? 20.389 -4.802 -21.201 1.00 53.34 92 GLY A O 1
ATOM 690 N N . SER A 1 93 ? 19.913 -5.330 -19.084 1.00 47.34 93 SER A N 1
ATOM 691 C CA . SER A 1 93 ? 20.152 -3.961 -18.630 1.00 47.34 93 SER A CA 1
ATOM 692 C C . SER A 1 93 ? 21.660 -3.751 -18.505 1.00 47.34 93 SER A C 1
ATOM 694 O O . SER A 1 93 ? 22.284 -4.185 -17.537 1.00 47.34 93 SER A O 1
ATOM 696 N N . SER A 1 94 ? 22.252 -3.074 -19.492 1.00 54.34 94 SER A N 1
ATOM 697 C CA . SER A 1 94 ? 23.569 -2.435 -19.405 1.00 54.34 94 SER A CA 1
ATOM 698 C C . SER A 1 94 ? 23.572 -1.351 -18.313 1.00 54.34 94 SER A C 1
ATOM 700 O O . SER A 1 94 ? 23.755 -0.168 -18.577 1.00 54.34 94 SER A O 1
ATOM 702 N N . ALA A 1 95 ? 23.379 -1.741 -17.055 1.00 54.97 95 ALA A N 1
ATOM 703 C CA . ALA A 1 95 ? 23.822 -0.994 -15.894 1.00 54.97 95 ALA A CA 1
ATOM 704 C C . ALA A 1 95 ? 25.228 -1.502 -15.575 1.00 54.97 95 ALA A C 1
ATOM 706 O O . ALA A 1 95 ? 25.420 -2.396 -14.756 1.00 54.97 95 ALA A O 1
ATOM 707 N N . SER A 1 96 ? 26.205 -0.955 -16.297 1.00 53.88 96 SER A N 1
ATOM 708 C CA . SER A 1 96 ? 27.637 -1.138 -16.074 1.00 53.88 96 SER A CA 1
ATOM 709 C C . SER A 1 96 ? 27.981 -1.263 -14.577 1.00 53.88 96 SER A C 1
ATOM 711 O O . SER A 1 96 ? 28.104 -0.259 -13.875 1.00 53.88 96 SER A O 1
ATOM 713 N N . GLY A 1 97 ? 28.189 -2.499 -14.108 1.00 58.41 97 GLY A N 1
ATOM 714 C CA . GLY A 1 97 ? 29.220 -2.805 -13.117 1.00 58.41 97 GLY A CA 1
ATOM 715 C C . GLY A 1 97 ? 28.826 -3.386 -11.759 1.00 58.41 97 GLY A C 1
ATOM 716 O O . GLY A 1 97 ? 29.745 -3.712 -11.014 1.00 58.41 97 GLY A O 1
ATOM 717 N N . ARG A 1 98 ? 27.548 -3.554 -11.381 1.00 63.06 98 ARG A N 1
ATOM 718 C CA . ARG A 1 98 ? 27.238 -4.118 -10.045 1.00 63.06 98 ARG A CA 1
ATOM 719 C C . ARG A 1 98 ? 26.389 -5.385 -10.095 1.00 63.06 98 ARG A C 1
ATOM 721 O O . ARG A 1 98 ? 25.187 -5.356 -9.864 1.00 63.06 98 ARG A O 1
ATOM 728 N N . MET A 1 99 ? 27.057 -6.513 -10.336 1.00 71.31 99 MET A N 1
ATOM 729 C CA . MET A 1 99 ? 26.535 -7.838 -9.996 1.00 71.31 99 MET A CA 1
ATOM 730 C C . MET A 1 99 ? 26.401 -7.948 -8.474 1.00 71.31 99 MET A C 1
ATOM 732 O O . MET A 1 99 ? 27.400 -7.906 -7.753 1.00 71.31 99 MET A O 1
ATOM 736 N N . ILE A 1 100 ? 25.173 -8.101 -7.979 1.00 72.81 1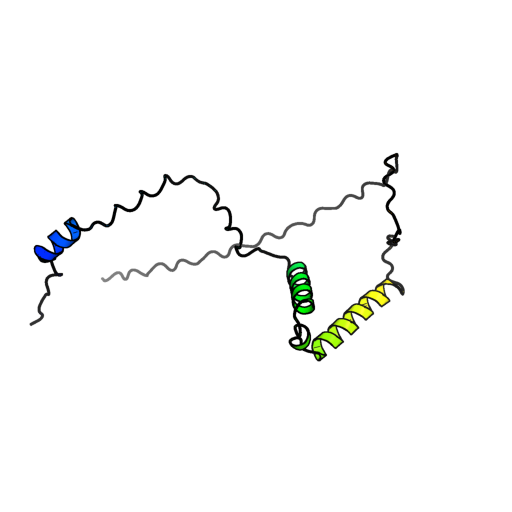00 ILE A N 1
ATOM 737 C CA . ILE A 1 100 ? 24.931 -8.440 -6.575 1.00 72.81 100 ILE A CA 1
ATOM 738 C C . ILE A 1 100 ? 25.065 -9.958 -6.446 1.00 72.81 100 ILE A C 1
ATOM 740 O O . ILE A 1 100 ? 24.209 -10.708 -6.908 1.00 72.81 100 ILE A O 1
ATOM 744 N N . ARG A 1 101 ? 26.171 -10.415 -5.848 1.00 79.12 101 ARG A N 1
ATOM 745 C CA . ARG A 1 101 ? 26.373 -11.824 -5.491 1.00 79.12 101 ARG A CA 1
ATOM 746 C C . ARG A 1 101 ? 25.785 -12.075 -4.108 1.00 79.12 101 ARG A C 1
ATOM 748 O O . ARG A 1 101 ? 26.205 -11.449 -3.138 1.00 79.12 101 ARG A O 1
ATOM 755 N N . HIS A 1 102 ? 24.830 -12.992 -4.028 1.00 82.44 102 HIS A N 1
ATOM 756 C CA . HIS A 1 102 ? 24.352 -13.508 -2.753 1.00 82.44 102 HIS A CA 1
ATOM 757 C C . HIS A 1 102 ? 25.402 -14.475 -2.199 1.00 82.44 102 HIS A C 1
ATOM 759 O O . HIS A 1 102 ? 25.727 -15.468 -2.845 1.00 82.44 102 HIS A O 1
ATOM 765 N N . VAL A 1 103 ? 25.949 -14.167 -1.026 1.00 83.94 103 VAL A N 1
ATOM 766 C CA . VAL A 1 103 ? 26.812 -15.082 -0.270 1.00 83.94 103 VAL A CA 1
ATOM 767 C C . VAL A 1 103 ? 25.986 -15.752 0.826 1.00 83.94 103 VAL A C 1
ATOM 769 O O . VAL A 1 103 ? 25.117 -15.119 1.422 1.00 83.94 103 VAL A O 1
ATOM 772 N N . SER A 1 104 ? 26.225 -17.044 1.064 1.00 78.62 104 SER A N 1
ATOM 773 C CA . SER A 1 104 ? 25.508 -17.850 2.066 1.00 78.62 104 SER A CA 1
ATOM 774 C C . SER A 1 104 ? 25.949 -17.567 3.506 1.00 78.62 104 SER A C 1
ATOM 776 O O . SER A 1 104 ? 25.270 -17.973 4.444 1.00 78.62 104 SER A O 1
ATOM 778 N N . SER A 1 105 ? 27.068 -16.866 3.689 1.00 81.06 105 SER A N 1
ATOM 779 C CA . SER A 1 105 ? 27.598 -16.441 4.982 1.00 81.06 105 SER A CA 1
ATOM 780 C C . SER A 1 105 ? 28.473 -15.203 4.788 1.00 81.06 105 SER A C 1
ATOM 782 O O . SER A 1 105 ? 29.223 -15.123 3.813 1.00 81.06 105 SER A O 1
ATOM 784 N N . PHE A 1 106 ? 28.378 -14.238 5.701 1.00 70.44 106 PHE A N 1
ATOM 785 C CA . PHE A 1 106 ? 29.326 -13.131 5.798 1.00 70.44 106 PHE A CA 1
ATOM 786 C C . PHE A 1 106 ? 30.319 -13.484 6.903 1.00 70.44 106 PHE A C 1
ATOM 788 O O . PHE A 1 106 ? 29.975 -13.445 8.082 1.00 70.44 106 PHE A O 1
ATOM 795 N N . GLY A 1 107 ? 31.530 -13.882 6.513 1.00 67.00 107 GLY A N 1
ATOM 796 C CA . GLY A 1 107 ? 32.633 -14.035 7.453 1.00 67.00 107 GLY A CA 1
ATOM 797 C C . GLY A 1 107 ? 33.102 -12.656 7.897 1.00 67.00 107 GLY A C 1
ATOM 798 O O . GLY A 1 107 ? 33.579 -11.880 7.072 1.00 67.00 107 GLY A O 1
ATOM 799 N N . ASP A 1 108 ? 32.945 -12.351 9.181 1.00 57.91 108 ASP A N 1
ATOM 800 C CA . ASP A 1 108 ? 33.533 -11.175 9.819 1.00 57.91 108 ASP A CA 1
ATOM 801 C C . ASP A 1 108 ? 35.037 -11.417 9.996 1.00 57.91 108 ASP A C 1
ATOM 803 O O . ASP A 1 108 ? 35.506 -11.840 11.047 1.00 57.91 108 ASP A O 1
ATOM 807 N N . SER A 1 109 ? 35.791 -11.256 8.910 1.00 56.75 109 SER A N 1
ATOM 808 C CA . SER A 1 109 ? 37.244 -11.154 8.973 1.00 56.75 109 SER A CA 1
ATOM 809 C C . SER A 1 109 ? 37.606 -9.746 8.535 1.00 56.75 109 SER A C 1
ATOM 811 O O . SER A 1 109 ? 37.855 -9.476 7.362 1.00 56.75 109 SER A O 1
ATOM 813 N N . SER A 1 110 ? 37.562 -8.833 9.501 1.00 55.75 110 SER A N 1
ATOM 814 C CA . SER A 1 110 ? 38.287 -7.571 9.440 1.00 55.75 110 SER A CA 1
ATOM 815 C C . SER A 1 110 ? 39.755 -7.901 9.196 1.00 55.75 110 SER A C 1
ATOM 817 O O . SER A 1 110 ? 40.359 -8.438 10.110 1.00 55.75 110 SER A O 1
ATOM 819 N N . GLU A 1 111 ? 40.268 -7.656 7.984 1.00 45.84 111 GLU A N 1
ATOM 820 C CA . GLU A 1 111 ? 41.573 -7.042 7.683 1.00 45.84 111 GLU A CA 1
ATOM 821 C C . GLU A 1 111 ? 41.671 -6.687 6.180 1.00 45.84 111 GLU A C 1
ATOM 823 O O . GLU A 1 111 ? 41.434 -7.507 5.298 1.00 45.84 111 GLU A O 1
ATOM 828 N N . ASP A 1 112 ? 42.061 -5.432 5.965 1.00 44.31 112 ASP A N 1
ATOM 829 C CA . ASP A 1 112 ? 42.937 -4.906 4.916 1.00 44.31 112 ASP A CA 1
ATOM 830 C C . ASP A 1 112 ? 42.454 -4.490 3.497 1.00 44.31 112 ASP A C 1
ATOM 832 O O . ASP A 1 112 ? 41.712 -5.155 2.781 1.00 44.31 112 ASP A O 1
ATOM 836 N N . SER A 1 113 ? 42.958 -3.287 3.189 1.00 51.25 113 SER A N 1
ATOM 837 C CA . SER A 1 113 ? 43.143 -2.464 1.990 1.00 51.25 113 SER A CA 1
ATOM 838 C C . SER A 1 113 ? 42.459 -2.781 0.645 1.00 51.25 113 SER A C 1
ATOM 840 O O . SER A 1 113 ? 42.545 -3.854 0.057 1.00 51.25 113 SER A O 1
ATOM 842 N N . GLY A 1 114 ? 41.863 -1.729 0.066 1.00 40.59 114 GLY A N 1
ATOM 843 C CA . GLY A 1 114 ? 41.370 -1.712 -1.313 1.00 40.59 114 GLY A CA 1
ATOM 844 C C . GLY A 1 114 ? 40.878 -0.328 -1.738 1.00 40.59 114 GLY A C 1
ATOM 845 O O . GLY A 1 114 ? 39.695 -0.011 -1.643 1.00 40.59 114 GLY A O 1
ATOM 846 N N . GLU A 1 115 ? 41.809 0.507 -2.188 1.00 47.38 115 GLU A N 1
ATOM 847 C CA . GLU A 1 115 ? 41.604 1.832 -2.774 1.00 47.38 115 GLU A CA 1
ATOM 848 C C . GLU A 1 115 ? 40.626 1.775 -3.974 1.00 47.38 115 GLU A C 1
ATOM 850 O O . GLU A 1 115 ? 40.897 1.131 -4.986 1.00 47.38 115 GLU A O 1
ATOM 855 N N . TYR A 1 116 ? 39.472 2.453 -3.893 1.00 41.84 116 TYR A N 1
ATOM 856 C CA . TYR A 1 116 ? 38.596 2.674 -5.054 1.00 41.84 116 TYR A CA 1
ATOM 857 C C . TYR A 1 116 ? 38.092 4.118 -5.085 1.00 41.84 116 TYR A C 1
ATOM 859 O O . TYR A 1 116 ? 37.032 4.459 -4.563 1.00 41.84 116 TYR A O 1
ATOM 867 N N . LEU A 1 117 ? 38.931 4.956 -5.693 1.00 43.19 117 LEU A N 1
ATOM 868 C CA . LEU A 1 117 ? 38.635 6.185 -6.430 1.00 43.19 117 LEU A CA 1
ATOM 869 C C . LEU A 1 117 ? 37.311 6.891 -6.088 1.00 43.19 117 LEU A C 1
ATOM 871 O O . LEU A 1 117 ? 36.227 6.548 -6.573 1.00 43.19 117 LEU A O 1
ATOM 875 N N . ALA A 1 118 ? 37.457 7.984 -5.338 1.00 44.09 118 ALA A N 1
ATOM 876 C CA . ALA A 1 118 ? 36.463 9.027 -5.157 1.00 44.09 118 ALA A CA 1
ATOM 877 C C . ALA A 1 118 ? 35.942 9.531 -6.515 1.00 44.09 118 ALA A C 1
ATOM 879 O O . ALA A 1 118 ? 36.607 10.283 -7.225 1.00 44.09 118 ALA A O 1
ATOM 880 N N . ARG A 1 119 ? 34.719 9.136 -6.884 1.00 45.38 119 ARG A N 1
ATOM 881 C CA . ARG A 1 119 ? 33.968 9.809 -7.947 1.00 45.38 119 ARG A CA 1
ATOM 882 C C . ARG A 1 119 ? 33.193 10.962 -7.328 1.00 45.38 119 ARG A C 1
ATOM 884 O O . ARG A 1 119 ? 32.216 10.753 -6.611 1.00 45.38 119 ARG A O 1
ATOM 891 N N . GLU A 1 120 ? 33.654 12.173 -7.614 1.00 44.78 120 GLU A N 1
ATOM 892 C CA . GLU A 1 120 ? 33.005 13.427 -7.247 1.00 44.78 120 GLU A CA 1
ATOM 893 C C . GLU A 1 120 ? 31.530 13.443 -7.680 1.00 44.78 120 GLU A C 1
ATOM 895 O O . GLU A 1 120 ? 31.190 13.410 -8.866 1.00 44.78 120 GLU A O 1
ATOM 900 N N . VAL A 1 121 ? 30.624 13.528 -6.706 1.00 44.75 121 VAL A N 1
ATOM 901 C CA . VAL A 1 121 ? 29.199 13.753 -6.956 1.00 44.75 121 VAL A CA 1
ATOM 902 C C . VAL A 1 121 ? 28.961 15.260 -6.996 1.00 44.75 121 VAL A C 1
ATOM 904 O O . VAL A 1 121 ? 28.951 15.925 -5.961 1.00 44.75 121 VAL A O 1
ATOM 907 N N . LYS A 1 122 ? 28.732 15.818 -8.192 1.00 51.56 122 LYS A N 1
ATOM 908 C CA . LYS A 1 122 ? 28.300 17.217 -8.332 1.00 51.56 122 LYS A CA 1
ATOM 909 C C . LYS A 1 122 ? 26.960 17.445 -7.604 1.00 51.56 122 LYS A C 1
ATOM 911 O O . LYS A 1 122 ? 26.010 16.686 -7.827 1.00 51.56 122 LYS A O 1
ATOM 916 N N . PRO A 1 123 ? 26.821 18.498 -6.778 1.00 45.66 123 PRO A N 1
ATOM 917 C CA . PRO A 1 123 ? 25.581 18.760 -6.058 1.00 45.66 123 PRO A CA 1
ATOM 918 C C . PRO A 1 123 ? 24.477 19.256 -7.008 1.00 45.66 123 PRO A C 1
ATOM 920 O O . PRO A 1 123 ? 24.602 20.290 -7.665 1.00 45.66 123 PRO A O 1
ATOM 923 N N . LYS A 1 124 ? 23.350 18.532 -7.054 1.00 52.94 124 LYS A N 1
ATOM 924 C CA . LYS A 1 124 ? 22.119 18.973 -7.731 1.00 52.94 124 LYS A CA 1
ATOM 925 C C . LYS A 1 124 ? 21.574 20.238 -7.054 1.00 52.94 124 LYS A C 1
ATOM 927 O O . LYS A 1 124 ? 21.234 20.225 -5.871 1.00 52.94 124 LYS A O 1
ATOM 932 N N . GLN A 1 125 ? 21.444 21.320 -7.822 1.00 56.22 125 GLN A N 1
ATOM 933 C CA . GLN A 1 125 ? 20.858 22.582 -7.369 1.00 56.22 125 GLN A CA 1
ATOM 934 C C . GLN A 1 125 ? 19.398 22.393 -6.913 1.00 56.22 125 GLN A C 1
ATOM 936 O O . GLN A 1 125 ? 18.529 21.977 -7.682 1.00 56.22 125 GLN A O 1
ATOM 941 N N . LYS A 1 126 ? 19.106 22.737 -5.653 1.00 56.41 126 LYS A N 1
ATOM 942 C CA . LYS A 1 126 ? 17.738 22.795 -5.115 1.00 56.41 126 LYS A CA 1
ATOM 943 C C . LYS A 1 126 ? 17.003 24.006 -5.706 1.00 56.41 126 LYS A C 1
ATOM 945 O O . LYS A 1 126 ? 17.344 25.148 -5.405 1.00 56.41 126 LYS A O 1
ATOM 950 N N . LYS A 1 127 ? 15.943 23.780 -6.493 1.00 66.25 127 LYS A N 1
ATOM 951 C CA . LYS A 1 127 ? 15.022 24.854 -6.913 1.00 66.25 127 LYS A CA 1
ATOM 952 C C . LYS A 1 127 ? 14.271 25.405 -5.692 1.00 66.25 127 LYS A C 1
ATOM 954 O O . LYS A 1 127 ? 13.556 24.677 -5.006 1.00 66.25 127 LYS A O 1
ATOM 959 N N . ARG A 1 128 ? 14.42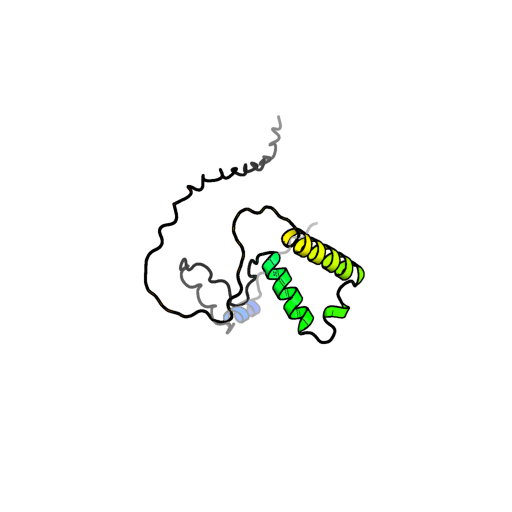0 26.707 -5.423 1.00 66.25 128 ARG A N 1
ATOM 960 C CA . ARG A 1 128 ? 13.700 27.432 -4.360 1.00 66.25 128 ARG A CA 1
ATOM 961 C C . ARG A 1 128 ? 12.224 27.601 -4.745 1.00 66.25 128 ARG A C 1
ATOM 963 O O . ARG A 1 128 ? 11.912 28.114 -5.816 1.00 66.25 128 ARG A O 1
ATOM 970 N N . LYS A 1 129 ? 11.306 27.208 -3.857 1.00 70.19 129 LYS A N 1
ATOM 971 C CA . LYS A 1 129 ? 9.855 27.409 -4.017 1.00 70.19 129 LYS A CA 1
ATOM 972 C C . LYS A 1 129 ? 9.501 28.875 -3.715 1.00 70.19 129 LYS A C 1
ATOM 974 O O . LYS A 1 129 ? 9.731 29.344 -2.602 1.00 70.19 129 LYS A O 1
ATOM 979 N N . LYS A 1 130 ? 8.943 29.606 -4.690 1.00 67.75 130 LYS A N 1
ATOM 980 C CA . LYS A 1 130 ? 8.420 30.977 -4.508 1.00 67.75 130 LYS A CA 1
ATOM 981 C C . LYS A 1 130 ? 7.241 30.956 -3.519 1.00 67.75 130 LYS A C 1
ATOM 983 O O . LYS A 1 130 ? 6.258 30.253 -3.749 1.00 67.75 130 LYS A O 1
ATOM 988 N N . LYS A 1 131 ? 7.315 31.739 -2.436 1.00 63.94 131 LYS A N 1
ATOM 989 C CA . LYS A 1 131 ? 6.159 32.027 -1.567 1.00 63.94 131 LYS A CA 1
ATOM 990 C C . LYS A 1 131 ? 5.216 32.984 -2.309 1.00 63.94 131 LYS A C 1
ATOM 992 O O . LYS A 1 131 ? 5.640 34.066 -2.706 1.00 63.94 131 LYS A O 1
ATOM 997 N N . LYS A 1 132 ? 3.947 32.601 -2.491 1.00 64.50 132 LYS A N 1
ATOM 998 C CA . LYS A 1 132 ? 2.886 33.525 -2.924 1.00 64.50 132 LYS A CA 1
ATOM 999 C C . LYS A 1 132 ? 2.587 34.486 -1.765 1.00 64.50 132 LYS A C 1
ATOM 1001 O O . LYS A 1 132 ? 2.282 34.028 -0.666 1.00 64.50 132 LYS A O 1
ATOM 1006 N N . LYS A 1 133 ? 2.699 35.798 -1.999 1.00 62.84 133 LYS A N 1
ATOM 1007 C CA . LYS A 1 133 ? 2.210 36.825 -1.067 1.00 62.84 133 LYS A CA 1
ATOM 1008 C C . LYS A 1 133 ? 0.679 36.744 -1.039 1.00 62.84 133 LYS A C 1
ATOM 1010 O O . LYS A 1 133 ? 0.057 36.745 -2.098 1.00 62.84 133 LYS A O 1
ATOM 1015 N N . LYS A 1 134 ? 0.083 36.639 0.153 1.00 54.28 134 LYS A N 1
ATOM 1016 C CA . LYS A 1 134 ? -1.359 36.853 0.330 1.00 54.28 134 LYS A CA 1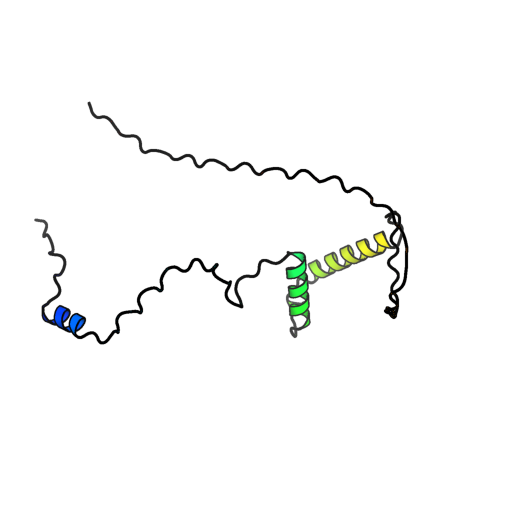
ATOM 1017 C C . LYS A 1 134 ? -1.639 38.335 0.076 1.00 54.28 134 LYS A C 1
ATOM 1019 O O . LYS A 1 134 ? -1.003 39.184 0.693 1.00 54.28 134 LYS A O 1
ATOM 1024 N N . VAL A 1 135 ? -2.556 38.623 -0.842 1.00 56.06 135 VAL A N 1
ATOM 1025 C CA . VAL A 1 135 ? -3.143 39.955 -1.006 1.00 56.06 135 VAL A CA 1
ATOM 1026 C C . VAL A 1 135 ? -4.028 40.189 0.214 1.00 56.06 135 VAL A C 1
ATOM 1028 O O . VAL A 1 135 ? -5.004 39.472 0.414 1.00 56.06 135 VAL A O 1
ATOM 1031 N N . VAL A 1 136 ? -3.645 41.142 1.059 1.00 52.12 136 VAL A N 1
ATOM 1032 C CA . VAL A 1 136 ? -4.529 41.692 2.087 1.00 52.12 136 VAL A CA 1
ATOM 1033 C C . VAL A 1 136 ? -5.407 42.708 1.367 1.00 52.12 136 VAL A C 1
ATOM 1035 O O . VAL A 1 136 ? -4.914 43.741 0.925 1.00 52.12 136 VAL A O 1
ATOM 1038 N N . GLN A 1 137 ? -6.684 42.382 1.177 1.00 51.78 137 GLN A N 1
ATOM 1039 C CA . GLN A 1 137 ? -7.681 43.383 0.812 1.00 51.78 137 GLN A CA 1
ATOM 1040 C C . GLN A 1 137 ? -7.924 44.247 2.052 1.00 51.78 137 GLN A C 1
ATOM 1042 O O . GLN A 1 137 ? -8.413 43.751 3.065 1.00 51.78 137 GLN A O 1
ATOM 1047 N N . SER A 1 138 ? -7.533 45.518 1.995 1.00 49.59 138 SER A N 1
ATOM 1048 C CA . SER A 1 138 ? -7.971 46.522 2.960 1.00 49.59 138 SER A CA 1
ATOM 1049 C C . SER A 1 138 ? -9.416 46.940 2.641 1.00 49.59 138 SER A C 1
ATOM 1051 O O . SER A 1 138 ? -9.775 47.047 1.463 1.00 49.59 138 SER A O 1
ATOM 1053 N N . PRO A 1 139 ? -10.270 47.173 3.652 1.00 47.50 139 PRO A N 1
ATOM 1054 C CA . PRO A 1 139 ? -11.609 47.698 3.423 1.00 47.50 139 PRO A CA 1
ATOM 1055 C C . PRO A 1 139 ? -11.524 49.154 2.944 1.00 47.50 139 PRO A C 1
ATOM 1057 O O . PRO A 1 139 ? -10.854 49.985 3.555 1.00 47.50 139 PRO A O 1
ATOM 1060 N N . LYS A 1 140 ? -12.212 49.456 1.837 1.00 47.44 140 LYS A N 1
ATOM 1061 C CA . LYS A 1 140 ? -12.422 50.819 1.331 1.00 47.44 140 LYS A CA 1
ATOM 1062 C C . LYS A 1 140 ? -13.175 51.631 2.390 1.00 47.44 140 LYS A C 1
ATOM 1064 O O . LYS A 1 140 ? -14.342 51.351 2.659 1.00 47.44 140 LYS A O 1
ATOM 1069 N N . SER A 1 141 ? -12.538 52.644 2.970 1.00 50.03 141 SER A N 1
ATOM 1070 C CA . SER A 1 141 ? -13.243 53.710 3.680 1.00 50.03 141 SER A CA 1
ATOM 1071 C C . SER A 1 141 ? -13.959 54.591 2.656 1.00 50.03 141 SER A C 1
ATOM 1073 O O . SER A 1 141 ? -13.405 54.961 1.622 1.00 50.03 141 SER A O 1
ATOM 1075 N N . HIS A 1 142 ? -15.232 54.860 2.918 1.00 49.62 142 HIS A N 1
ATOM 1076 C CA . HIS A 1 142 ? -16.088 55.694 2.088 1.00 49.62 142 HIS A CA 1
ATOM 1077 C C . HIS A 1 142 ? -16.045 57.084 2.723 1.00 49.62 142 HIS A C 1
ATOM 1079 O O . HIS A 1 142 ? -16.593 57.268 3.808 1.00 49.62 142 HIS A O 1
ATOM 1085 N N . ASN A 1 143 ? -15.363 58.041 2.095 1.00 53.53 143 ASN A N 1
ATOM 1086 C CA . ASN A 1 143 ? -15.468 59.438 2.505 1.00 53.53 143 ASN A CA 1
ATOM 1087 C C . ASN A 1 143 ? -16.827 59.963 2.033 1.00 53.53 143 ASN A C 1
ATOM 1089 O O . ASN A 1 143 ? -17.100 59.985 0.833 1.00 53.53 143 ASN A O 1
ATOM 1093 N N . LYS A 1 144 ? -17.681 60.345 2.984 1.00 49.31 144 LYS A N 1
ATOM 1094 C CA . LYS A 1 144 ? -18.858 61.175 2.724 1.00 49.31 144 LYS A CA 1
ATOM 1095 C C . LYS A 1 144 ? -18.417 62.638 2.704 1.00 49.31 144 LYS A C 1
ATOM 1097 O O . LYS A 1 144 ? -17.651 63.055 3.571 1.00 49.31 144 LYS A O 1
ATOM 1102 N N . SER A 1 145 ? -18.873 63.327 1.660 1.00 43.75 145 SER A N 1
ATOM 1103 C CA . SER A 1 145 ? -18.896 64.783 1.510 1.00 43.75 145 SER A CA 1
ATOM 1104 C C . SER A 1 145 ? -19.727 65.449 2.599 1.00 43.75 145 SER A C 1
ATOM 1106 O O . SER A 1 145 ? -20.609 64.762 3.164 1.00 43.75 145 SER A O 1
#

pLDDT: mean 70.54, std 16.97, range [40.59, 96.62]

Sequence (145 aa):
MVKEEPSQALTEDERRALRGSKFAPLPAPAPARAQPRVAHPGGPVTTNKAAALARFLERKLQQPDGLKSIDPNLLEVAVKNAKATVHASNEGSSASGRMIRHVSSFGDSSEDSGEYLAREVKPKQKKRKKKKKKVVQSPKSHNKS

Foldseek 3Di:
DDDDDPDDDDDPVRVVVVVVDPPPPDPDPDPPDPDDPDAPPPPDDDDDPVVVVVVLVVVLVPDPCSCVPDDVVVVVVVVVVVVVVVVCVVVDDPPPDDDDDDDPDDDPDDDDDDDDDDDDDDDDDDDDDDDDDDDDDDDDDDDDD

Radius of gyration: 34.4 Å; chains: 1; bounding box: 85×83×69 Å

Secondary structure (DSSP, 8-state):
--PPPP--PPPHHHHHHHHT---PPPPPPPP------PPPTTS-----HHHHHHHHHHHHHHSTTGGGGS-HHHHHHHHHHHHHHHHHHHS----TT---PPPS-----------------PPPP-PPPPPPPP-----------

Organism: Elaeis guineensis var. tenera (NCBI:txid51953)